Protein AF-A0A918I5N9-F1 (afdb_monomer_lite)

Secondary structure (DSSP, 8-state):
----------S-S-----HHHHHHHHHHHHHHHHTSSTTSTTTTS---THHHHHHHHHHHHHHHHHHHHHHHHHHHT-HHHHHHHHHHHHHH----HHHHHHHHHHHHHTT-HHHHHHHHHHHHHHHHHHHSS---HHHHHHHHHHHSSPPPPP-

pLDDT: mean 83.67, std 17.42, range [30.3, 97.75]

Structure (mmCIF, N/CA/C/O backbone):
data_AF-A0A918I5N9-F1
#
_entry.id   AF-A0A918I5N9-F1
#
loop_
_atom_site.group_PDB
_atom_site.id
_atom_site.type_symbol
_atom_site.label_atom_id
_atom_site.label_alt_id
_atom_site.label_comp_id
_atom_site.label_asym_id
_atom_site.label_entity_id
_atom_site.label_seq_id
_atom_site.pdbx_PDB_ins_code
_atom_site.Cartn_x
_atom_site.Cartn_y
_atom_site.Cartn_z
_atom_site.occupancy
_atom_site.B_iso_or_equiv
_atom_site.auth_seq_id
_atom_site.auth_comp_id
_atom_site.auth_asym_id
_atom_site.auth_atom_id
_atom_site.pdbx_PDB_model_num
ATOM 1 N N . MET A 1 1 ? -27.232 -21.110 -21.507 1.00 33.31 1 MET A N 1
ATOM 2 C CA . MET A 1 1 ? -26.317 -20.678 -22.581 1.00 33.31 1 MET A CA 1
ATOM 3 C C . MET A 1 1 ? -26.062 -19.185 -22.428 1.00 33.31 1 MET A C 1
ATOM 5 O O . MET A 1 1 ? -26.984 -18.405 -22.578 1.00 33.31 1 MET A O 1
ATOM 9 N N . THR A 1 2 ? -24.836 -18.855 -22.021 1.00 35.66 2 THR A N 1
ATOM 10 C CA . THR A 1 2 ? -24.017 -17.729 -22.508 1.00 35.66 2 THR A CA 1
ATOM 11 C C . THR A 1 2 ? -24.595 -16.297 -22.486 1.00 35.66 2 THR A C 1
ATOM 13 O O . THR A 1 2 ? -25.241 -15.856 -23.422 1.00 35.66 2 THR A O 1
ATOM 16 N N . THR A 1 3 ? -24.210 -15.577 -21.423 1.00 38.62 3 THR A N 1
ATOM 17 C CA . THR A 1 3 ? -23.481 -14.285 -21.441 1.00 38.62 3 THR A CA 1
ATOM 18 C C . THR A 1 3 ? -24.145 -13.003 -21.971 1.00 38.62 3 THR A C 1
ATOM 20 O O . THR A 1 3 ? -24.319 -12.814 -23.164 1.00 38.62 3 THR A O 1
ATOM 23 N N . CYS A 1 4 ? -24.291 -12.037 -21.056 1.00 30.30 4 CYS A N 1
ATOM 24 C CA . CYS A 1 4 ? -23.958 -10.613 -21.232 1.00 30.30 4 CYS A CA 1
ATOM 25 C C . CYS A 1 4 ? -23.643 -10.089 -19.811 1.00 30.30 4 CYS A C 1
ATOM 27 O O . CYS A 1 4 ? -24.536 -10.016 -18.978 1.00 30.30 4 CYS A O 1
ATOM 29 N N . ALA A 1 5 ? -22.400 -9.974 -19.334 1.00 45.38 5 ALA A N 1
ATOM 30 C CA . ALA A 1 5 ? -21.314 -9.101 -19.785 1.00 45.38 5 ALA A CA 1
ATOM 31 C C . ALA A 1 5 ? -21.732 -7.627 -19.931 1.00 45.38 5 ALA A C 1
ATOM 33 O O . ALA A 1 5 ? -21.735 -7.074 -21.020 1.00 45.38 5 ALA A O 1
ATOM 34 N N . SER A 1 6 ? -21.995 -6.971 -18.800 1.00 37.34 6 SER A N 1
ATOM 35 C CA . SER A 1 6 ? -21.653 -5.556 -18.617 1.00 3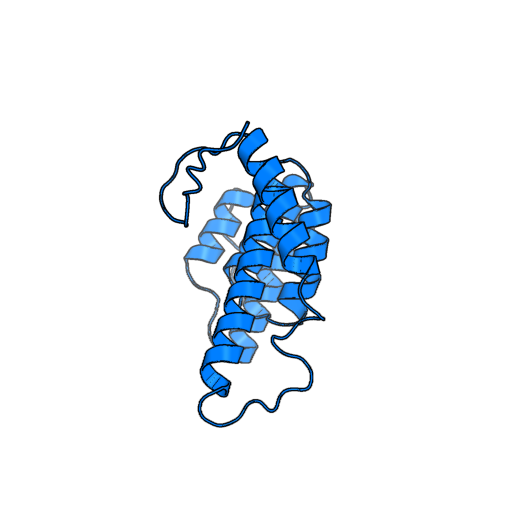7.34 6 SER A CA 1
ATOM 36 C C . SER A 1 6 ? -20.706 -5.431 -17.424 1.00 37.34 6 SER A C 1
ATOM 38 O O . SER A 1 6 ? -21.067 -5.139 -16.286 1.00 37.34 6 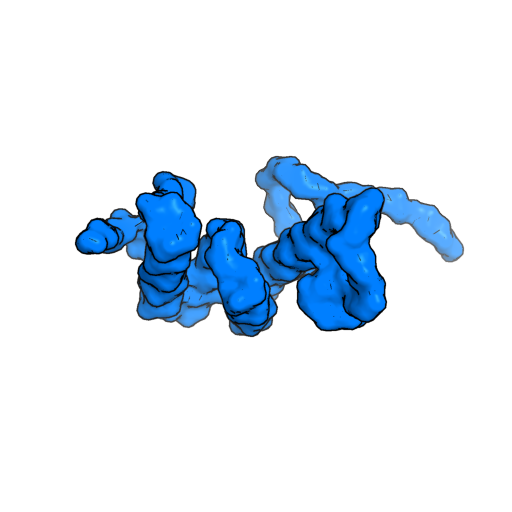SER A O 1
ATOM 40 N N . ALA A 1 7 ? -19.441 -5.729 -17.714 1.00 48.62 7 ALA A N 1
ATOM 41 C CA . ALA A 1 7 ? -18.318 -5.270 -16.924 1.00 48.62 7 ALA A CA 1
ATOM 42 C C . ALA A 1 7 ? -18.177 -3.766 -17.156 1.00 48.62 7 ALA A C 1
ATOM 44 O O . ALA A 1 7 ? -17.816 -3.350 -18.251 1.00 48.62 7 ALA A O 1
ATOM 45 N N . THR A 1 8 ? -18.458 -2.949 -16.146 1.00 40.78 8 THR A N 1
ATOM 46 C CA . THR A 1 8 ? -17.908 -1.595 -16.033 1.00 40.78 8 THR A CA 1
ATOM 47 C C . THR A 1 8 ? -18.019 -1.154 -14.581 1.00 40.78 8 THR A C 1
ATOM 49 O O . THR A 1 8 ? -19.119 -0.998 -14.064 1.00 40.78 8 THR A O 1
ATOM 52 N N . CYS A 1 9 ? -16.879 -0.910 -13.945 1.00 38.47 9 CYS A N 1
ATOM 53 C CA . CYS A 1 9 ? -16.647 0.341 -13.226 1.00 38.47 9 CYS A CA 1
ATOM 54 C C . CYS A 1 9 ? -15.128 0.521 -13.085 1.00 38.47 9 CYS A C 1
ATOM 56 O O . CYS A 1 9 ? -14.551 0.076 -12.093 1.00 38.47 9 CYS A O 1
ATOM 58 N N . PRO A 1 10 ? -14.467 1.141 -14.081 1.00 47.97 10 PRO A N 1
ATOM 59 C CA . PRO A 1 10 ? -13.202 1.811 -13.841 1.00 47.97 10 PRO A CA 1
ATOM 60 C C . PRO A 1 10 ? -13.473 3.014 -12.924 1.00 47.97 10 PRO A C 1
ATOM 62 O O . PRO A 1 10 ? -14.589 3.535 -12.868 1.00 47.97 10 PRO A O 1
ATOM 65 N N . GLY A 1 11 ? -12.468 3.387 -12.139 1.00 45.97 11 GLY A N 1
ATOM 66 C CA . GLY A 1 11 ? -12.616 4.256 -10.978 1.00 45.97 11 GLY A CA 1
ATOM 67 C C . GLY A 1 11 ? -13.232 5.645 -11.204 1.00 45.97 11 GLY A C 1
ATOM 68 O O . GLY A 1 11 ? -13.306 6.173 -12.309 1.00 45.97 11 GLY A O 1
ATOM 69 N N . ARG A 1 12 ? -13.540 6.252 -10.047 1.00 46.72 12 ARG A N 1
ATOM 70 C CA . ARG A 1 12 ? -14.046 7.610 -9.757 1.00 46.72 12 ARG A CA 1
ATOM 71 C C . ARG A 1 12 ? -15.571 7.755 -9.734 1.00 46.72 12 ARG A C 1
ATOM 73 O O . ARG A 1 12 ? -16.263 7.630 -10.735 1.00 46.72 12 ARG A O 1
ATOM 80 N N . GLY A 1 13 ? -16.064 8.105 -8.544 1.00 32.50 13 GLY A N 1
ATOM 81 C CA . GLY A 1 13 ? -17.435 8.557 -8.308 1.00 32.50 13 GLY A CA 1
ATOM 82 C C . GLY A 1 13 ? -18.227 7.651 -7.370 1.00 32.50 13 GLY A C 1
ATOM 83 O O . GLY A 1 13 ? -19.016 6.840 -7.836 1.00 32.50 13 GLY A O 1
ATOM 84 N N . GLY A 1 14 ? -17.995 7.812 -6.062 1.00 39.53 14 GLY A N 1
ATOM 85 C CA . GLY A 1 14 ? -18.920 7.662 -4.922 1.00 39.53 14 GLY A CA 1
ATOM 86 C C . GLY A 1 14 ? -20.182 6.789 -4.992 1.00 39.53 14 GLY A C 1
ATOM 87 O O . GLY A 1 14 ? -21.156 7.120 -4.321 1.00 39.53 14 GLY A O 1
ATOM 88 N N . ARG A 1 15 ? -20.220 5.685 -5.738 1.00 43.25 15 ARG A N 1
ATOM 89 C CA . ARG A 1 15 ? -21.277 4.681 -5.593 1.00 43.25 15 ARG A CA 1
ATOM 90 C C . ARG A 1 15 ? -20.863 3.727 -4.483 1.00 43.25 15 ARG A C 1
ATOM 92 O O . ARG A 1 15 ? -19.774 3.159 -4.521 1.00 43.25 15 ARG A O 1
ATOM 99 N N . ARG A 1 16 ? -21.716 3.586 -3.464 1.00 48.34 16 ARG A N 1
ATOM 100 C CA . ARG A 1 16 ? -21.547 2.578 -2.410 1.00 48.34 16 ARG A CA 1
ATOM 101 C C . ARG A 1 16 ? -21.628 1.211 -3.088 1.00 48.34 16 ARG A C 1
ATOM 103 O O . ARG A 1 16 ? -22.724 0.740 -3.369 1.00 48.34 16 ARG A O 1
ATOM 110 N N . CYS A 1 17 ? -20.481 0.624 -3.417 1.00 57.62 17 CYS A N 1
ATOM 111 C CA . CYS A 1 17 ? -20.425 -0.752 -3.895 1.00 57.62 17 CYS A CA 1
ATOM 112 C C . CYS A 1 17 ? -21.047 -1.658 -2.832 1.00 57.62 17 CYS A C 1
ATOM 114 O O . CYS A 1 17 ? -20.789 -1.481 -1.636 1.00 57.62 17 CYS A O 1
ATOM 116 N N . SER A 1 18 ? -21.876 -2.609 -3.258 1.00 76.56 18 SER A N 1
ATOM 117 C CA . SER A 1 18 ? -22.424 -3.599 -2.338 1.00 76.56 18 SER A CA 1
ATOM 118 C C . SER A 1 18 ? -21.296 -4.496 -1.813 1.00 76.56 18 SER A C 1
ATOM 120 O O . SER A 1 18 ? -20.240 -4.620 -2.440 1.00 76.56 18 SER A O 1
ATOM 122 N N . ARG A 1 19 ? -21.498 -5.157 -0.666 1.00 80.88 19 ARG A N 1
ATOM 123 C CA . ARG A 1 19 ? -20.518 -6.132 -0.151 1.00 80.88 19 ARG A CA 1
ATOM 124 C C . ARG A 1 19 ? -20.210 -7.221 -1.188 1.00 80.88 19 ARG A C 1
ATOM 126 O O . ARG A 1 19 ? -19.050 -7.572 -1.353 1.00 80.88 19 ARG A O 1
ATOM 133 N N . GLY A 1 20 ? -21.218 -7.657 -1.948 1.00 82.44 20 GLY A N 1
ATOM 134 C CA . GLY A 1 20 ? -21.046 -8.633 -3.027 1.00 82.44 20 GLY A CA 1
ATOM 135 C C . GLY A 1 20 ? -20.149 -8.141 -4.168 1.00 82.44 20 GLY A C 1
ATOM 136 O O . GLY A 1 20 ? -19.375 -8.924 -4.721 1.00 82.44 20 GLY A O 1
ATOM 137 N N . ASP A 1 21 ? -20.183 -6.843 -4.485 1.00 87.81 21 ASP A N 1
ATOM 138 C CA . ASP A 1 21 ? -19.263 -6.249 -5.463 1.00 87.81 21 ASP A CA 1
ATOM 139 C C . ASP A 1 21 ? -17.831 -6.213 -4.927 1.00 87.81 21 ASP A C 1
ATOM 141 O O . ASP A 1 21 ? -16.887 -6.481 -5.669 1.00 87.81 21 ASP A O 1
ATOM 145 N N . ALA A 1 22 ? -17.666 -5.924 -3.633 1.00 86.56 22 ALA A N 1
ATOM 146 C CA . ALA A 1 22 ? -16.362 -5.937 -2.981 1.00 86.56 22 ALA A CA 1
ATOM 147 C C . ALA A 1 22 ? -15.777 -7.358 -2.908 1.00 86.56 22 ALA A C 1
ATOM 149 O O . ALA A 1 22 ? -14.625 -7.541 -3.285 1.00 86.56 22 ALA A O 1
ATOM 150 N N . ASP A 1 23 ? -16.575 -8.371 -2.555 1.00 90.06 23 ASP A N 1
ATOM 151 C CA . ASP A 1 23 ? -16.152 -9.781 -2.568 1.00 90.06 23 ASP A CA 1
ATOM 152 C C . ASP A 1 23 ? -15.725 -10.223 -3.975 1.00 90.06 23 ASP A C 1
ATOM 154 O O . ASP A 1 23 ? -14.707 -10.897 -4.170 1.00 90.06 23 ASP A O 1
ATOM 158 N N . ARG A 1 24 ? -16.493 -9.822 -4.996 1.00 92.31 24 ARG A N 1
ATOM 159 C CA . ARG A 1 24 ? -16.143 -10.091 -6.393 1.00 92.31 24 ARG A CA 1
ATOM 160 C C . ARG A 1 24 ? -14.842 -9.395 -6.785 1.00 92.31 24 ARG A C 1
ATOM 162 O O . ARG A 1 24 ? -14.007 -10.040 -7.418 1.00 92.31 24 ARG A O 1
ATOM 169 N N . ALA A 1 25 ? -14.666 -8.129 -6.412 1.00 91.56 25 ALA A N 1
ATOM 170 C CA . ALA A 1 25 ? -13.445 -7.378 -6.678 1.00 91.56 25 ALA A CA 1
ATOM 171 C C . ALA A 1 25 ? -12.231 -8.035 -6.010 1.00 91.56 25 ALA A C 1
ATOM 173 O O . ALA A 1 25 ? -11.242 -8.281 -6.692 1.00 91.56 25 ALA A O 1
ATOM 174 N N . THR A 1 26 ? -12.331 -8.417 -4.732 1.00 94.19 26 THR A N 1
ATOM 175 C CA . THR A 1 26 ? -11.262 -9.120 -4.007 1.00 94.19 26 THR A CA 1
ATOM 176 C C . THR A 1 26 ? -10.834 -10.388 -4.740 1.00 94.19 26 THR A C 1
ATOM 178 O O . THR A 1 26 ? -9.644 -10.580 -4.973 1.00 94.19 26 THR A O 1
ATOM 181 N N . ARG A 1 27 ? -11.784 -11.232 -5.170 1.00 94.81 27 ARG A N 1
ATOM 182 C CA . ARG A 1 27 ? -11.457 -12.463 -5.912 1.00 94.81 27 ARG A CA 1
ATOM 183 C C . ARG A 1 27 ? -10.792 -12.185 -7.256 1.00 94.81 27 ARG A C 1
ATOM 185 O O . ARG A 1 27 ? -9.804 -12.833 -7.580 1.00 94.81 27 ARG A O 1
ATOM 192 N N . LEU A 1 28 ? -11.333 -11.251 -8.041 1.00 96.12 28 LEU A N 1
ATOM 193 C CA . LEU A 1 28 ? -10.804 -10.943 -9.372 1.00 96.12 28 LEU A CA 1
ATOM 194 C C . LEU A 1 28 ? -9.413 -10.311 -9.300 1.00 96.12 28 LEU A C 1
ATOM 196 O O . LEU A 1 28 ? -8.541 -10.699 -10.068 1.00 96.12 28 LEU A O 1
ATOM 200 N N . LEU A 1 29 ? -9.198 -9.381 -8.370 1.00 94.56 29 LEU A N 1
ATOM 201 C CA . LEU A 1 29 ? -7.908 -8.719 -8.182 1.00 94.56 29 LEU A CA 1
ATOM 202 C C . LEU A 1 29 ? -6.856 -9.691 -7.646 1.00 94.56 29 LEU A C 1
ATOM 204 O O . LEU A 1 29 ? -5.748 -9.723 -8.170 1.00 94.56 29 LEU A O 1
ATOM 208 N N . ALA A 1 30 ? -7.209 -10.538 -6.673 1.00 94.50 30 ALA A N 1
ATOM 209 C CA . ALA A 1 30 ? -6.308 -11.581 -6.190 1.00 94.50 30 ALA A CA 1
ATOM 210 C C . ALA A 1 30 ? -5.934 -12.563 -7.312 1.00 94.50 30 ALA A C 1
ATOM 212 O O . ALA A 1 30 ? -4.758 -12.862 -7.497 1.00 94.50 30 ALA A O 1
ATOM 213 N N . ALA A 1 31 ? -6.908 -13.014 -8.110 1.00 95.50 31 ALA A N 1
ATOM 214 C CA . ALA A 1 31 ? -6.647 -13.886 -9.254 1.00 95.50 31 ALA A CA 1
ATOM 215 C C . ALA A 1 31 ? -5.773 -13.206 -10.319 1.00 95.50 31 ALA A C 1
ATOM 217 O O . ALA A 1 31 ? -4.858 -13.832 -10.841 1.00 95.50 31 ALA A O 1
ATOM 218 N N . ALA A 1 32 ? -6.020 -11.928 -10.618 1.00 94.31 32 ALA A N 1
ATOM 219 C CA . ALA A 1 32 ? -5.218 -11.169 -11.570 1.00 94.31 32 ALA A CA 1
ATOM 220 C C . ALA A 1 32 ? -3.771 -11.008 -11.091 1.00 94.31 32 ALA A C 1
ATOM 222 O O . ALA A 1 32 ? -2.855 -11.178 -11.887 1.00 94.31 32 ALA A O 1
ATOM 223 N N . LEU A 1 33 ? -3.555 -10.730 -9.802 1.00 94.12 33 LEU A N 1
ATOM 224 C CA . LEU A 1 33 ? -2.218 -10.592 -9.219 1.00 94.12 33 LEU A CA 1
ATOM 225 C C . LEU A 1 33 ? -1.448 -11.918 -9.178 1.00 94.12 33 LEU A C 1
ATOM 227 O O . LEU A 1 33 ? -0.230 -11.899 -9.300 1.00 94.12 33 LEU A O 1
ATOM 231 N N . LEU A 1 34 ? -2.133 -13.064 -9.093 1.00 93.69 34 LEU A N 1
ATOM 232 C CA . LEU A 1 34 ? -1.501 -14.386 -9.213 1.00 93.69 34 LEU A CA 1
ATOM 233 C C . LEU A 1 34 ? -0.975 -14.695 -10.625 1.00 93.69 34 LEU A C 1
ATOM 235 O O . LEU A 1 34 ? -0.166 -15.604 -10.773 1.00 93.69 34 LEU A O 1
ATOM 239 N N . LEU A 1 35 ? -1.414 -13.965 -11.659 1.00 92.19 35 LEU A N 1
ATOM 240 C CA . LEU A 1 35 ? -0.869 -14.106 -13.018 1.00 92.19 35 LEU A CA 1
ATOM 241 C C . LEU A 1 35 ? 0.510 -13.452 -13.173 1.00 92.19 35 LEU A C 1
ATOM 243 O O . LEU A 1 35 ? 1.159 -13.628 -14.203 1.00 92.19 35 LEU A O 1
ATOM 247 N N . TRP A 1 36 ? 0.937 -12.666 -12.185 1.00 91.31 36 TRP A N 1
ATOM 248 C CA . TRP A 1 36 ? 2.226 -11.995 -12.205 1.00 91.31 36 TRP A CA 1
ATOM 249 C C . TRP A 1 36 ? 3.302 -12.894 -11.620 1.00 91.31 36 TRP A C 1
ATOM 251 O O . TRP A 1 36 ? 3.173 -13.396 -10.505 1.00 91.31 36 TRP A O 1
ATOM 261 N N . ASP A 1 37 ? 4.400 -13.024 -12.354 1.00 82.62 37 ASP A N 1
ATOM 262 C CA . ASP A 1 37 ? 5.615 -13.639 -11.842 1.00 82.62 37 ASP A CA 1
ATOM 263 C C . ASP A 1 37 ? 6.422 -12.578 -11.076 1.00 82.62 37 ASP A C 1
ATOM 265 O O . ASP A 1 37 ? 7.188 -11.803 -11.648 1.00 82.62 37 ASP A O 1
ATOM 269 N N . GLY A 1 38 ? 6.155 -12.460 -9.774 1.00 82.88 38 GLY A N 1
ATOM 270 C CA . GLY A 1 38 ? 6.826 -11.519 -8.875 1.00 82.88 38 GLY A CA 1
ATOM 271 C C . GLY A 1 38 ? 6.308 -10.072 -8.913 1.00 82.88 38 GLY A C 1
ATOM 272 O O . GLY A 1 38 ? 5.138 -9.789 -9.194 1.00 82.88 38 GLY A O 1
ATOM 273 N N . ASP A 1 39 ? 7.194 -9.138 -8.554 1.00 82.50 39 ASP A N 1
ATOM 274 C CA . ASP A 1 39 ? 6.856 -7.724 -8.321 1.00 82.50 39 ASP A CA 1
ATOM 275 C C . ASP A 1 39 ? 7.037 -6.817 -9.545 1.00 82.50 39 ASP A C 1
ATOM 277 O O . ASP A 1 39 ? 6.766 -5.618 -9.468 1.00 82.50 39 ASP A O 1
ATOM 281 N N . ARG A 1 40 ? 7.489 -7.368 -10.678 1.00 88.00 40 ARG A N 1
ATOM 282 C CA . ARG A 1 40 ? 7.808 -6.604 -11.891 1.00 88.00 40 ARG A CA 1
ATOM 283 C C . ARG A 1 40 ? 7.261 -7.278 -13.142 1.00 88.00 40 ARG A C 1
ATOM 285 O O . ARG A 1 40 ? 7.317 -8.492 -13.288 1.00 88.00 40 ARG A O 1
ATOM 292 N N . ALA A 1 41 ? 6.802 -6.470 -14.087 1.00 88.12 41 ALA A N 1
ATOM 293 C CA . ALA A 1 41 ? 6.382 -6.906 -15.406 1.00 88.12 41 ALA A CA 1
ATOM 294 C C . ALA A 1 41 ? 7.552 -7.535 -16.169 1.00 88.12 41 ALA A C 1
ATOM 296 O O . ALA A 1 41 ? 8.660 -6.980 -16.179 1.00 88.12 41 ALA A O 1
ATOM 297 N N . ALA A 1 42 ? 7.255 -8.649 -16.845 1.00 87.69 42 ALA A N 1
ATOM 298 C CA . ALA A 1 42 ? 8.152 -9.364 -17.747 1.00 87.69 42 ALA A CA 1
ATOM 299 C C . ALA A 1 42 ? 9.546 -9.613 -17.137 1.00 87.69 42 ALA A C 1
ATOM 301 O O . ALA A 1 42 ? 10.563 -9.132 -17.644 1.00 87.69 42 ALA A O 1
ATOM 302 N N . VAL A 1 43 ? 9.591 -10.344 -16.017 1.00 87.88 43 VAL A N 1
ATOM 303 C CA . VAL A 1 43 ? 10.852 -10.742 -15.373 1.00 87.88 43 VAL A CA 1
ATOM 304 C C . VAL A 1 43 ? 11.761 -11.441 -16.390 1.00 87.88 43 VAL A C 1
ATOM 306 O O . VAL A 1 43 ? 11.326 -12.299 -17.152 1.00 87.88 43 VAL A O 1
ATOM 309 N N . GLY A 1 44 ? 13.030 -11.027 -16.435 1.00 87.56 44 GLY A N 1
ATOM 310 C CA . GLY A 1 44 ? 14.016 -11.527 -17.400 1.00 87.56 44 GLY A CA 1
ATOM 311 C C . GLY A 1 44 ? 14.054 -10.781 -18.740 1.00 87.56 44 GLY A C 1
ATOM 312 O O . GLY A 1 44 ? 14.980 -11.002 -19.518 1.00 87.56 44 GLY A O 1
ATOM 313 N N . VAL A 1 45 ? 13.122 -9.859 -19.009 1.00 90.00 45 VAL A N 1
ATOM 314 C CA . VAL A 1 45 ? 13.150 -9.025 -20.222 1.00 90.00 45 VAL A CA 1
ATOM 315 C C . VAL A 1 45 ? 13.952 -7.736 -19.978 1.00 90.00 45 VAL A C 1
ATOM 317 O O . VAL A 1 45 ? 13.660 -7.003 -19.026 1.00 90.00 45 VAL A O 1
ATOM 320 N N . PRO A 1 46 ? 14.944 -7.403 -20.832 1.00 91.75 46 PRO A N 1
ATOM 321 C CA . PRO A 1 46 ? 15.690 -6.152 -20.724 1.00 91.75 46 PRO A CA 1
ATOM 322 C C . PRO A 1 46 ? 14.789 -4.914 -20.820 1.00 91.75 46 PRO A C 1
ATOM 324 O O . PRO A 1 46 ? 14.019 -4.743 -21.765 1.00 91.75 46 PRO A O 1
ATOM 327 N N . ARG A 1 47 ? 14.926 -4.004 -19.853 1.00 93.12 47 ARG A N 1
ATOM 328 C CA . ARG A 1 47 ? 14.143 -2.761 -19.758 1.00 93.12 47 ARG A CA 1
ATOM 329 C C . ARG A 1 47 ? 14.845 -1.613 -20.472 1.00 93.12 47 ARG A C 1
ATOM 331 O O . ARG A 1 47 ? 15.359 -0.698 -19.839 1.00 93.12 47 ARG A O 1
ATOM 338 N N . VAL A 1 48 ? 14.892 -1.686 -21.797 1.00 93.50 48 VAL A N 1
ATOM 339 C CA . VAL A 1 48 ? 15.577 -0.697 -22.642 1.00 93.50 48 VAL A CA 1
ATOM 340 C C . VAL A 1 48 ? 14.719 -0.290 -23.837 1.00 93.50 48 VAL A C 1
ATOM 342 O O . VAL A 1 48 ? 13.818 -1.019 -24.257 1.00 93.50 48 VAL A O 1
ATOM 345 N N . GLY A 1 49 ? 15.008 0.888 -24.393 1.00 94.69 49 GLY A N 1
ATOM 346 C CA . GLY A 1 49 ? 14.359 1.375 -25.608 1.00 94.69 49 GLY A CA 1
ATOM 347 C C . GLY A 1 49 ? 12.829 1.477 -25.472 1.00 94.69 49 GLY A C 1
ATOM 348 O O . GLY A 1 49 ? 12.340 1.888 -24.416 1.00 94.69 49 GLY A O 1
ATOM 349 N N . PRO A 1 50 ? 12.057 1.091 -26.507 1.00 91.81 50 PRO A N 1
ATOM 350 C CA . PRO A 1 50 ? 10.595 1.218 -26.512 1.00 91.81 50 PRO A CA 1
ATOM 351 C C . PRO A 1 50 ? 9.877 0.460 -25.383 1.00 91.81 50 PRO A C 1
ATOM 353 O O . PRO A 1 50 ? 8.768 0.831 -25.004 1.00 91.81 50 PRO A O 1
ATOM 356 N N . LEU A 1 51 ? 10.497 -0.589 -24.828 1.00 92.75 51 LEU A N 1
ATOM 357 C CA . LEU A 1 51 ? 9.887 -1.416 -23.784 1.00 92.75 51 LEU A CA 1
ATOM 358 C C . LEU A 1 51 ? 9.957 -0.786 -22.391 1.00 92.75 51 LEU A C 1
ATOM 360 O O . LEU A 1 51 ? 9.132 -1.121 -21.544 1.00 92.75 51 LEU A O 1
ATOM 364 N N . LEU A 1 52 ? 10.902 0.129 -22.139 1.00 93.56 52 LEU A N 1
ATOM 365 C CA . LEU A 1 52 ? 11.108 0.712 -20.808 1.00 93.56 52 LEU A CA 1
ATOM 366 C C . LEU A 1 52 ? 9.824 1.362 -20.264 1.00 93.56 52 LEU A C 1
ATOM 368 O O . LEU A 1 52 ? 9.415 1.073 -19.140 1.00 93.56 52 LEU A O 1
ATOM 372 N N . GLY A 1 53 ? 9.166 2.192 -21.079 1.00 94.25 53 GLY A N 1
ATOM 373 C CA . GLY A 1 53 ? 7.929 2.875 -20.691 1.00 94.25 53 GLY A CA 1
ATOM 374 C C . GLY A 1 53 ? 6.744 1.922 -20.522 1.00 94.25 53 GLY A C 1
ATOM 375 O O . GLY A 1 53 ? 6.016 2.018 -19.538 1.00 94.25 53 GLY A O 1
ATOM 376 N N . ALA A 1 54 ? 6.577 0.964 -21.439 1.00 93.81 54 ALA A N 1
ATOM 377 C CA . ALA A 1 54 ? 5.477 0.000 -21.387 1.00 93.81 54 ALA A CA 1
ATOM 378 C C . ALA A 1 54 ? 5.568 -0.919 -20.156 1.00 93.81 54 ALA A C 1
ATOM 380 O O . ALA A 1 54 ? 4.574 -1.130 -19.464 1.00 93.81 54 ALA A O 1
ATOM 381 N N . LEU A 1 55 ? 6.767 -1.420 -19.841 1.00 94.62 55 LEU A N 1
ATOM 382 C CA . LEU A 1 55 ? 6.991 -2.259 -18.662 1.00 94.62 55 LEU A CA 1
ATOM 383 C C . LEU A 1 55 ? 6.852 -1.466 -17.357 1.00 94.62 55 LEU A C 1
ATOM 385 O O . LEU A 1 55 ? 6.310 -1.990 -16.389 1.00 94.62 55 LEU A O 1
ATOM 389 N N . GLY A 1 56 ? 7.284 -0.200 -17.332 1.00 93.69 56 GLY A N 1
ATOM 390 C CA . GLY A 1 56 ? 7.049 0.688 -16.190 1.00 93.69 56 GLY A CA 1
ATOM 391 C C . GLY A 1 56 ? 5.562 0.975 -15.961 1.00 93.69 56 GLY A C 1
ATOM 392 O O . GLY A 1 56 ? 5.097 0.946 -14.827 1.00 93.69 56 GLY A O 1
ATOM 393 N N . HIS A 1 57 ? 4.787 1.180 -17.031 1.00 94.00 57 HIS A N 1
ATOM 394 C CA . HIS A 1 57 ? 3.337 1.347 -16.922 1.00 94.00 57 HIS A CA 1
ATOM 395 C C . HIS A 1 57 ? 2.656 0.098 -16.346 1.00 94.00 57 HIS A C 1
ATOM 397 O O . HIS A 1 57 ? 1.798 0.215 -15.476 1.00 94.00 57 HIS A O 1
ATOM 403 N N . LEU A 1 58 ? 3.068 -1.092 -16.784 1.00 94.75 58 LEU A N 1
ATOM 404 C CA . LEU A 1 58 ? 2.564 -2.349 -16.236 1.00 94.75 58 LEU A CA 1
ATOM 405 C C . LEU A 1 58 ? 2.893 -2.495 -14.740 1.00 94.75 58 LEU A C 1
ATOM 407 O O . LEU A 1 58 ? 2.006 -2.853 -13.966 1.00 94.75 58 LEU A O 1
ATOM 411 N N . ASP A 1 59 ? 4.117 -2.167 -14.314 1.00 94.19 59 ASP A N 1
ATOM 412 C CA . ASP A 1 59 ? 4.479 -2.165 -12.887 1.00 94.19 59 ASP A CA 1
ATOM 413 C C . ASP A 1 59 ? 3.548 -1.242 -12.073 1.00 94.19 59 ASP A C 1
ATOM 415 O O . ASP A 1 59 ? 3.063 -1.620 -11.004 1.00 94.19 59 ASP A O 1
ATOM 419 N N . GLU A 1 60 ? 3.242 -0.050 -12.596 1.00 94.00 60 GLU A N 1
ATOM 420 C CA . GLU A 1 60 ? 2.304 0.889 -11.969 1.00 94.00 60 GLU A CA 1
ATOM 421 C C . GLU A 1 60 ? 0.877 0.339 -11.876 1.00 94.00 60 GLU A C 1
ATOM 423 O O . GLU A 1 60 ? 0.240 0.459 -10.826 1.00 94.00 60 GLU A O 1
ATOM 428 N N . GLU A 1 61 ? 0.371 -0.297 -12.932 1.00 94.88 61 GLU A N 1
ATOM 429 C CA . GLU A 1 61 ? -0.955 -0.926 -12.918 1.00 94.88 61 GLU A CA 1
ATOM 430 C C . GLU A 1 61 ? -1.028 -2.086 -11.918 1.00 94.88 61 GLU A C 1
ATOM 432 O O . GLU A 1 61 ? -2.018 -2.217 -11.196 1.00 94.88 61 GLU A O 1
ATOM 437 N N . ARG A 1 62 ? 0.043 -2.877 -11.781 1.00 95.38 62 ARG A N 1
ATOM 438 C CA . ARG A 1 62 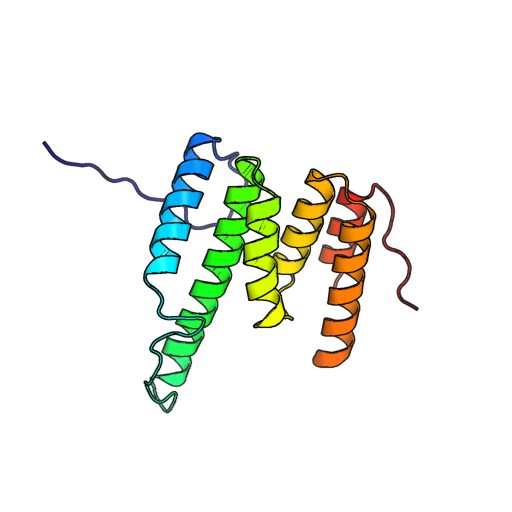? 0.133 -3.908 -10.738 1.00 95.38 62 ARG A CA 1
ATOM 439 C C . ARG A 1 62 ? 0.040 -3.295 -9.343 1.00 95.38 62 ARG A C 1
ATOM 441 O O . ARG A 1 62 ? -0.730 -3.773 -8.514 1.00 95.38 62 ARG A O 1
ATOM 448 N N . MET A 1 63 ? 0.806 -2.238 -9.072 1.00 95.56 63 MET A N 1
ATOM 449 C CA . MET A 1 63 ? 0.777 -1.560 -7.771 1.00 95.56 63 MET A CA 1
ATOM 450 C C . MET A 1 63 ? -0.613 -0.994 -7.456 1.00 95.56 63 MET A C 1
ATOM 452 O O . MET A 1 63 ? -1.105 -1.165 -6.341 1.00 95.56 63 MET A O 1
ATOM 456 N N . ARG A 1 64 ? -1.289 -0.399 -8.448 1.00 95.62 64 ARG A N 1
ATOM 457 C CA . ARG A 1 64 ? -2.686 0.057 -8.317 1.00 95.62 64 ARG A CA 1
ATOM 458 C C . ARG A 1 64 ? -3.641 -1.096 -8.020 1.00 95.62 64 ARG A C 1
ATOM 460 O O . ARG A 1 64 ? -4.496 -0.955 -7.150 1.00 95.62 64 ARG A O 1
ATOM 467 N N . ALA A 1 65 ? -3.471 -2.242 -8.676 1.00 96.00 65 ALA A N 1
ATOM 468 C CA . ALA A 1 65 ? -4.287 -3.426 -8.419 1.00 96.00 65 ALA A CA 1
ATOM 469 C C . ALA A 1 65 ? -4.110 -3.964 -6.986 1.00 96.00 65 ALA A C 1
ATOM 471 O O . ALA A 1 65 ? -5.085 -4.411 -6.383 1.00 96.00 65 ALA A O 1
ATOM 472 N N . VAL A 1 66 ? -2.903 -3.880 -6.409 1.00 96.94 66 VAL A N 1
ATOM 473 C CA . VAL A 1 66 ? -2.665 -4.221 -4.992 1.00 96.94 66 VAL A CA 1
ATOM 474 C C . VAL A 1 66 ? -3.391 -3.246 -4.057 1.00 96.94 66 VAL A C 1
ATOM 476 O O . VAL A 1 66 ? -4.040 -3.677 -3.106 1.00 96.94 66 VAL A O 1
ATOM 479 N N . GLU A 1 67 ? -3.345 -1.940 -4.335 1.00 97.38 67 GLU A N 1
ATOM 480 C CA . GLU A 1 67 ? -4.101 -0.935 -3.568 1.00 97.38 67 GLU A CA 1
ATOM 481 C C . GLU A 1 67 ? -5.620 -1.169 -3.664 1.00 97.38 67 GLU A C 1
ATOM 483 O O . GLU A 1 67 ? -6.328 -1.102 -2.657 1.00 97.38 67 GLU A O 1
ATOM 488 N N . ASP A 1 68 ? -6.128 -1.484 -4.858 1.00 96.56 68 ASP A N 1
ATOM 489 C CA . ASP A 1 68 ? -7.540 -1.803 -5.087 1.00 96.56 68 ASP A CA 1
ATOM 490 C C . ASP A 1 68 ? -7.958 -3.083 -4.349 1.00 96.56 68 ASP A C 1
ATOM 492 O O . ASP A 1 68 ? -9.054 -3.140 -3.779 1.00 96.56 68 ASP A O 1
ATOM 496 N N . LEU A 1 69 ? -7.082 -4.095 -4.313 1.00 97.06 69 LEU A N 1
ATOM 497 C CA . LEU A 1 69 ? -7.311 -5.335 -3.575 1.00 97.06 69 LEU A CA 1
ATOM 498 C C . LEU A 1 69 ? -7.395 -5.055 -2.074 1.00 97.06 69 LEU A C 1
ATOM 500 O O . LEU A 1 69 ? -8.353 -5.489 -1.434 1.00 97.06 69 LEU A O 1
ATOM 504 N N . ALA A 1 70 ? -6.446 -4.292 -1.531 1.00 97.31 70 ALA A N 1
ATOM 505 C CA . ALA A 1 70 ? -6.443 -3.901 -0.126 1.00 97.31 70 ALA A CA 1
ATOM 506 C C . ALA A 1 70 ? -7.706 -3.103 0.238 1.00 97.31 70 ALA A C 1
ATOM 508 O O . ALA A 1 70 ? -8.333 -3.343 1.271 1.00 97.31 70 ALA A O 1
ATOM 509 N N . GLU A 1 71 ? -8.148 -2.189 -0.627 1.00 96.06 71 GLU A N 1
ATOM 510 C CA . GLU A 1 71 ? -9.390 -1.447 -0.411 1.00 96.06 71 GLU A CA 1
ATOM 511 C C . GLU A 1 71 ? -10.628 -2.361 -0.430 1.00 96.06 71 GLU A C 1
ATOM 513 O O . GLU A 1 71 ? -11.517 -2.222 0.417 1.00 96.06 71 GLU A O 1
ATOM 518 N N . ALA A 1 72 ? -10.693 -3.318 -1.359 1.00 95.25 72 ALA A N 1
ATOM 519 C CA . ALA A 1 72 ? -11.768 -4.305 -1.415 1.00 95.25 72 ALA A CA 1
ATOM 520 C C . ALA A 1 72 ? -11.778 -5.208 -0.169 1.00 95.25 72 ALA A C 1
ATOM 522 O O . ALA A 1 72 ? -12.828 -5.359 0.456 1.00 95.25 72 ALA A O 1
ATOM 523 N N . GLN A 1 73 ? -10.612 -5.712 0.252 1.00 96.56 73 GLN A N 1
ATOM 524 C CA . GLN A 1 73 ? -10.425 -6.490 1.483 1.00 96.56 73 GLN A CA 1
ATOM 525 C C . GLN A 1 73 ? -10.912 -5.725 2.716 1.00 96.56 73 GLN A C 1
ATOM 527 O O . GLN A 1 73 ? -11.658 -6.265 3.533 1.00 96.56 73 GLN A O 1
ATOM 532 N N . LEU A 1 74 ? -10.581 -4.434 2.823 1.00 95.25 74 LEU A N 1
ATOM 533 C CA . LEU A 1 74 ? -11.121 -3.597 3.888 1.00 95.25 74 LEU A CA 1
ATOM 534 C C . LEU A 1 74 ? -12.649 -3.580 3.831 1.00 95.25 74 LEU A C 1
ATOM 536 O O . LEU A 1 74 ? -13.288 -3.862 4.840 1.00 95.25 74 LEU A O 1
ATOM 540 N N . ARG A 1 75 ? -13.270 -3.315 2.677 1.00 93.06 75 ARG A N 1
ATOM 541 C CA . ARG A 1 75 ? -14.743 -3.281 2.562 1.00 93.06 75 ARG A CA 1
ATOM 542 C C . ARG A 1 75 ? -15.426 -4.588 2.977 1.00 93.06 75 ARG A C 1
ATOM 544 O O . ARG A 1 75 ? -16.500 -4.510 3.568 1.00 93.06 75 ARG A O 1
ATOM 551 N N . VAL A 1 76 ? -14.818 -5.746 2.725 1.00 94.00 76 VAL A N 1
ATOM 552 C CA . VAL A 1 76 ? -15.400 -7.057 3.080 1.00 94.00 76 VAL A CA 1
ATOM 553 C C . VAL A 1 76 ? -15.135 -7.486 4.528 1.00 94.00 76 VAL A C 1
ATOM 555 O O . VAL A 1 76 ? -15.743 -8.454 4.987 1.00 94.00 76 VAL A O 1
ATOM 558 N N . GLY A 1 77 ? -14.320 -6.723 5.267 1.00 94.88 77 GLY A N 1
ATOM 559 C CA . GLY A 1 77 ? -14.037 -6.949 6.686 1.00 94.88 77 GLY A CA 1
ATOM 560 C C . GLY A 1 77 ? -12.715 -7.664 6.967 1.00 94.88 77 GLY A C 1
ATOM 561 O O . GLY A 1 77 ? -12.556 -8.199 8.056 1.00 94.88 77 GLY A O 1
ATOM 562 N N . GLU A 1 78 ? -11.764 -7.633 6.030 1.00 96.38 78 GLU A N 1
ATOM 563 C CA . GLU A 1 78 ? -10.487 -8.359 6.095 1.00 96.38 78 GLU A CA 1
ATOM 564 C C . GLU A 1 78 ? -9.265 -7.418 6.222 1.00 96.38 78 GLU A C 1
ATOM 566 O O . GLU A 1 78 ? -8.383 -7.399 5.359 1.00 96.38 78 GLU A O 1
ATOM 571 N N . PRO A 1 79 ? -9.156 -6.602 7.292 1.00 96.88 79 PRO A N 1
ATOM 572 C CA . PRO A 1 79 ? -8.074 -5.624 7.431 1.00 96.88 79 PRO A CA 1
ATOM 573 C C . PRO A 1 79 ? -6.682 -6.257 7.571 1.00 96.88 79 PRO A C 1
ATOM 575 O O . PRO A 1 79 ? -5.699 -5.652 7.154 1.00 96.88 79 PRO A O 1
ATOM 578 N N . ARG A 1 80 ? -6.571 -7.480 8.112 1.00 97.31 80 ARG A N 1
ATOM 579 C CA . ARG A 1 80 ? -5.276 -8.180 8.224 1.00 97.31 80 ARG A CA 1
ATOM 580 C C . ARG A 1 80 ? -4.732 -8.622 6.867 1.00 97.31 80 ARG A C 1
ATOM 582 O O . ARG A 1 80 ? -3.526 -8.543 6.650 1.00 97.31 80 ARG A O 1
ATOM 589 N N . ALA A 1 81 ? -5.609 -9.047 5.956 1.00 96.69 81 ALA A N 1
ATOM 590 C CA . ALA A 1 81 ? -5.219 -9.349 4.582 1.00 96.69 81 ALA A CA 1
ATOM 591 C C . ALA A 1 81 ? -4.699 -8.083 3.885 1.00 96.69 81 ALA A C 1
ATOM 593 O O . ALA A 1 81 ? -3.605 -8.108 3.325 1.00 96.69 81 ALA A O 1
ATOM 594 N N . ALA A 1 82 ? -5.407 -6.960 4.059 1.00 97.56 82 ALA A N 1
ATOM 595 C CA . ALA A 1 82 ? -4.982 -5.670 3.521 1.00 97.56 82 ALA A CA 1
ATOM 596 C C . ALA A 1 82 ? -3.608 -5.243 4.057 1.00 97.56 82 ALA A C 1
ATOM 598 O O . ALA A 1 82 ? -2.757 -4.820 3.282 1.00 97.56 82 ALA A O 1
ATOM 599 N N . LEU A 1 83 ? -3.347 -5.392 5.361 1.00 97.75 83 LEU A N 1
ATOM 600 C CA . LEU A 1 83 ? -2.039 -5.062 5.942 1.00 97.75 83 LEU A CA 1
ATOM 601 C C . LEU A 1 83 ? -0.896 -5.900 5.365 1.00 97.75 83 LEU A C 1
ATOM 603 O O . LEU A 1 83 ? 0.183 -5.358 5.121 1.00 97.75 83 LEU A O 1
ATOM 607 N N . ARG A 1 84 ? -1.111 -7.201 5.146 1.00 96.19 84 ARG A N 1
ATOM 608 C CA . ARG A 1 84 ? -0.100 -8.079 4.544 1.00 96.19 84 ARG A CA 1
ATOM 609 C C . ARG A 1 84 ? 0.249 -7.608 3.134 1.00 96.19 84 ARG A C 1
ATOM 611 O O . ARG A 1 84 ? 1.424 -7.402 2.841 1.00 96.19 84 ARG A O 1
ATOM 618 N N . ASP A 1 85 ? -0.763 -7.385 2.303 1.00 95.44 85 ASP A N 1
ATOM 619 C CA . ASP A 1 85 ? -0.569 -7.027 0.898 1.00 95.44 85 ASP A CA 1
ATOM 620 C C . ASP A 1 85 ? 0.050 -5.612 0.774 1.00 95.44 85 ASP A C 1
ATOM 622 O O . ASP A 1 85 ? 0.980 -5.394 -0.005 1.00 95.44 85 ASP A O 1
ATOM 626 N N . LEU A 1 86 ? -0.365 -4.668 1.631 1.00 96.94 86 LEU A N 1
ATOM 627 C CA . LEU A 1 86 ? 0.208 -3.316 1.705 1.00 96.94 86 LEU A CA 1
ATOM 628 C C . LEU A 1 86 ? 1.640 -3.285 2.244 1.00 96.94 86 LEU A C 1
ATOM 630 O O . LEU A 1 86 ? 2.399 -2.391 1.882 1.00 96.94 86 LEU A O 1
ATOM 634 N N . THR A 1 87 ? 2.023 -4.222 3.114 1.00 95.06 87 THR A N 1
ATOM 635 C CA . THR A 1 87 ? 3.399 -4.287 3.629 1.00 95.06 87 THR A CA 1
ATOM 636 C C . THR A 1 87 ? 4.372 -4.604 2.500 1.00 95.06 87 THR A C 1
ATOM 638 O O . THR A 1 87 ? 5.344 -3.876 2.335 1.00 95.06 87 THR A O 1
ATOM 641 N N . GLY A 1 88 ? 4.072 -5.611 1.671 1.00 91.88 88 GLY A N 1
ATOM 642 C CA . GLY A 1 88 ? 4.893 -5.923 0.498 1.00 91.88 88 GLY A CA 1
ATOM 643 C C . GLY A 1 88 ? 4.971 -4.751 -0.485 1.00 91.88 88 GLY A C 1
ATOM 644 O O . GLY A 1 88 ? 6.060 -4.369 -0.909 1.00 91.88 88 GLY A O 1
ATOM 645 N N . LEU A 1 89 ? 3.827 -4.119 -0.776 1.00 95.12 89 LEU A N 1
ATOM 646 C CA . LEU A 1 89 ? 3.767 -2.963 -1.671 1.00 95.12 89 LEU A CA 1
ATOM 647 C C . LEU A 1 89 ? 4.634 -1.795 -1.183 1.00 95.12 89 LEU A C 1
ATOM 649 O O . LEU A 1 89 ? 5.430 -1.271 -1.954 1.00 95.12 89 LEU A O 1
ATOM 653 N N . LEU A 1 90 ? 4.483 -1.381 0.076 1.00 95.06 90 LEU A N 1
ATOM 654 C CA . LEU A 1 90 ? 5.162 -0.197 0.611 1.00 95.06 90 LEU A CA 1
ATOM 655 C C . LEU A 1 90 ? 6.653 -0.433 0.868 1.00 95.06 90 LEU A C 1
ATOM 657 O O . LEU A 1 90 ? 7.423 0.521 0.841 1.00 95.06 90 LEU A O 1
ATOM 661 N N . SER A 1 91 ? 7.079 -1.683 1.069 1.00 92.94 91 SER A N 1
ATOM 662 C CA . SER A 1 91 ? 8.504 -2.027 1.084 1.00 92.94 91 SER A CA 1
ATOM 663 C C . SER A 1 91 ? 9.150 -1.893 -0.299 1.00 92.94 91 SER A C 1
ATOM 665 O O . SER A 1 91 ? 10.301 -1.477 -0.383 1.00 92.94 91 SER A O 1
ATOM 667 N N . ALA A 1 92 ? 8.427 -2.222 -1.375 1.00 90.88 92 ALA A N 1
ATOM 668 C CA . ALA A 1 92 ? 8.937 -2.126 -2.746 1.00 90.88 92 ALA A CA 1
ATOM 669 C C . ALA A 1 92 ? 8.777 -0.721 -3.360 1.00 90.88 92 ALA A C 1
ATOM 671 O O . ALA A 1 92 ? 9.607 -0.288 -4.156 1.00 90.88 92 ALA A O 1
ATOM 672 N N . ALA A 1 93 ? 7.708 -0.013 -2.998 1.00 91.94 93 ALA A N 1
ATOM 673 C CA . ALA A 1 93 ? 7.352 1.302 -3.513 1.00 91.94 93 ALA A CA 1
ATOM 674 C C . ALA A 1 93 ? 6.862 2.195 -2.358 1.00 91.94 93 ALA A C 1
ATOM 676 O O . ALA A 1 93 ? 5.658 2.303 -2.112 1.00 91.94 93 ALA A O 1
ATOM 677 N N . PRO A 1 94 ? 7.778 2.848 -1.626 1.00 92.31 94 PRO A N 1
ATOM 678 C CA . PRO A 1 94 ? 7.427 3.570 -0.406 1.00 92.31 94 PRO A CA 1
ATOM 679 C C . PRO A 1 94 ? 6.761 4.934 -0.682 1.00 92.31 94 PRO A C 1
ATOM 681 O O . PRO A 1 94 ? 6.050 5.457 0.174 1.00 92.31 94 PRO A O 1
ATOM 684 N N . LEU A 1 95 ? 6.883 5.492 -1.894 1.00 91.31 95 LEU A N 1
ATOM 685 C CA . LEU A 1 95 ? 6.253 6.759 -2.310 1.00 91.31 95 LEU A CA 1
ATOM 686 C C . LEU A 1 95 ? 4.812 6.586 -2.821 1.00 91.31 95 LEU A C 1
ATOM 688 O O . LEU A 1 95 ? 4.415 7.158 -3.836 1.00 91.31 95 LEU A O 1
ATOM 692 N N . ARG A 1 96 ? 4.009 5.775 -2.122 1.00 91.12 96 ARG A N 1
ATOM 693 C CA . ARG A 1 96 ? 2.605 5.518 -2.478 1.00 91.12 96 ARG A CA 1
ATOM 694 C C . ARG A 1 96 ? 1.654 5.998 -1.394 1.00 91.12 96 ARG A C 1
ATOM 696 O O . ARG A 1 96 ? 1.255 5.234 -0.518 1.00 91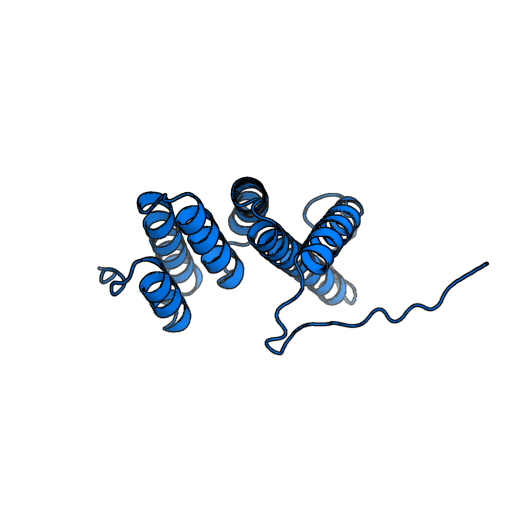.12 96 ARG A O 1
ATOM 703 N N . GLY A 1 97 ? 1.242 7.263 -1.486 1.00 89.25 97 GLY A N 1
ATOM 704 C CA . GLY A 1 97 ? 0.368 7.879 -0.478 1.00 89.25 97 GLY A CA 1
ATOM 705 C C . GLY A 1 97 ? -0.969 7.155 -0.288 1.00 89.25 97 GLY A C 1
ATOM 706 O O . GLY A 1 97 ? -1.447 6.990 0.834 1.00 89.25 97 GLY A O 1
ATOM 707 N N . ARG A 1 98 ? -1.549 6.604 -1.365 1.00 91.44 98 ARG A N 1
ATOM 708 C CA . ARG A 1 98 ? -2.759 5.771 -1.260 1.00 91.44 98 ARG A CA 1
ATOM 709 C C . ARG A 1 98 ? -2.512 4.492 -0.454 1.00 91.44 98 ARG A C 1
ATOM 711 O O . ARG A 1 98 ? -3.356 4.133 0.368 1.00 91.44 98 ARG A O 1
ATOM 718 N N . GLY A 1 99 ? -1.375 3.827 -0.658 1.00 94.12 99 GLY A N 1
ATOM 719 C CA . GLY A 1 99 ? -0.992 2.635 0.100 1.00 94.12 99 GLY A CA 1
ATOM 720 C C . GLY A 1 99 ? -0.885 2.916 1.601 1.00 94.12 99 GLY A C 1
ATOM 721 O O . GLY A 1 99 ? -1.471 2.193 2.410 1.00 94.12 99 GLY A O 1
ATOM 722 N N . TRP A 1 100 ? -0.228 4.013 1.983 1.00 94.00 100 TRP A N 1
ATOM 723 C CA . TRP A 1 100 ? -0.133 4.434 3.385 1.00 94.00 100 TRP A CA 1
ATOM 724 C C . TRP A 1 100 ? -1.491 4.783 4.001 1.00 94.00 100 TRP A C 1
ATOM 726 O O . TRP A 1 100 ? -1.806 4.329 5.105 1.00 94.00 100 TRP A O 1
ATOM 736 N N . ALA A 1 101 ? -2.350 5.501 3.271 1.00 92.19 101 ALA A N 1
ATOM 737 C CA . ALA A 1 101 ? -3.707 5.803 3.721 1.00 92.19 101 ALA A CA 1
ATOM 738 C C . ALA A 1 101 ? -4.547 4.534 3.959 1.00 92.19 101 ALA A C 1
ATOM 740 O O . ALA A 1 101 ? -5.262 4.431 4.960 1.00 92.19 101 ALA A O 1
ATOM 741 N N . LEU A 1 102 ? -4.445 3.535 3.075 1.00 95.25 102 LEU A N 1
ATOM 742 C CA . LEU A 1 102 ? -5.107 2.240 3.258 1.00 95.25 102 LEU A CA 1
ATOM 743 C C . LEU A 1 102 ? -4.538 1.472 4.461 1.00 95.25 102 LEU A C 1
ATOM 745 O O . LEU A 1 102 ? -5.313 0.865 5.202 1.00 95.25 102 LEU A O 1
ATOM 749 N N . ARG A 1 103 ? -3.225 1.556 4.715 1.00 95.94 103 ARG A N 1
ATOM 750 C CA . ARG A 1 103 ? -2.580 0.939 5.887 1.00 95.94 103 ARG A CA 1
ATOM 751 C C . ARG A 1 103 ? -3.091 1.557 7.190 1.00 95.94 103 ARG A C 1
ATOM 753 O O . ARG A 1 103 ? -3.479 0.826 8.100 1.00 95.94 103 ARG A O 1
ATOM 760 N N . M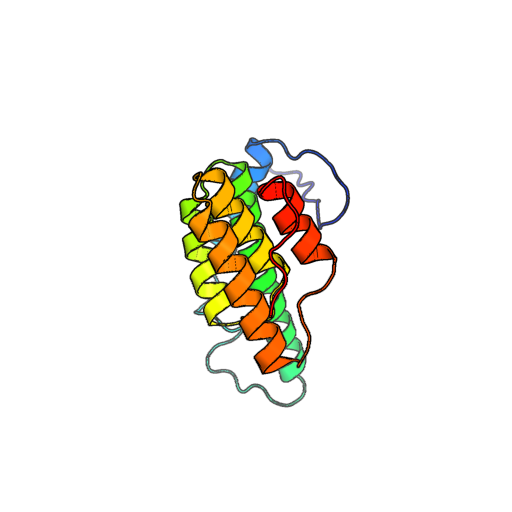ET A 1 104 ? -3.183 2.889 7.258 1.00 94.19 104 MET A N 1
ATOM 761 C CA . MET A 1 104 ? -3.791 3.593 8.395 1.00 94.19 104 MET A CA 1
ATOM 762 C C . MET A 1 104 ? -5.248 3.166 8.612 1.00 94.19 104 MET A C 1
ATOM 764 O O . MET A 1 104 ? -5.640 2.843 9.733 1.00 94.19 104 MET A O 1
ATOM 768 N N . ARG A 1 105 ? -6.052 3.090 7.544 1.00 94.81 105 ARG A N 1
ATOM 769 C CA . ARG A 1 105 ? -7.448 2.620 7.622 1.00 94.81 105 ARG A CA 1
ATOM 770 C C . ARG A 1 105 ? -7.550 1.178 8.123 1.00 94.81 105 ARG A C 1
ATOM 772 O O . ARG A 1 105 ? -8.472 0.866 8.875 1.00 94.81 105 ARG A O 1
ATOM 779 N N . ALA A 1 106 ? -6.625 0.309 7.726 1.00 96.38 106 ALA A N 1
ATOM 780 C CA . ALA A 1 106 ? -6.588 -1.078 8.174 1.00 96.38 106 ALA A CA 1
ATOM 781 C C . ALA A 1 106 ? -6.304 -1.190 9.680 1.00 96.38 106 ALA A C 1
ATOM 783 O O . ALA A 1 106 ? -7.074 -1.842 10.386 1.00 96.38 106 ALA A O 1
ATOM 784 N N . HIS A 1 107 ? -5.283 -0.487 10.185 1.00 95.75 107 HIS A N 1
ATOM 785 C CA . HIS A 1 107 ? -4.999 -0.423 11.625 1.00 95.75 107 HIS A CA 1
ATOM 786 C C . HIS A 1 107 ? -6.156 0.192 12.417 1.00 95.75 107 HIS A C 1
ATOM 788 O O . HIS A 1 107 ? -6.540 -0.329 13.463 1.00 95.75 107 HIS A O 1
ATOM 794 N N . HIS A 1 108 ? -6.782 1.249 11.895 1.00 94.06 108 HIS A N 1
ATOM 795 C CA . HIS A 1 108 ? -7.944 1.856 12.539 1.00 94.06 108 HIS A CA 1
ATOM 796 C C . HIS A 1 108 ? -9.112 0.865 12.683 1.00 94.06 108 HIS A C 1
ATOM 798 O O . HIS A 1 108 ? -9.701 0.768 13.756 1.00 94.06 108 HIS A O 1
ATOM 804 N N . ARG A 1 109 ? -9.410 0.060 11.649 1.00 93.94 109 ARG A N 1
ATOM 805 C CA . ARG A 1 109 ? -10.451 -0.987 11.721 1.00 93.94 109 ARG A CA 1
ATOM 806 C C . ARG A 1 109 ? -10.134 -2.109 12.706 1.00 93.94 109 ARG A C 1
ATOM 808 O O . ARG A 1 109 ? -11.056 -2.754 13.192 1.00 93.94 109 ARG A O 1
ATOM 815 N N . LEU A 1 110 ? -8.855 -2.345 12.983 1.00 95.06 110 LEU A N 1
ATOM 816 C CA . LEU A 1 110 ? -8.404 -3.280 14.013 1.00 95.06 110 LEU A CA 1
ATOM 817 C C . LEU A 1 110 ? -8.430 -2.670 15.427 1.00 95.06 110 LEU A C 1
ATOM 819 O O . LEU A 1 110 ? -8.197 -3.391 16.391 1.00 95.06 110 LEU A O 1
ATOM 823 N N . GLY A 1 111 ? -8.718 -1.370 15.567 1.00 92.19 111 GLY A N 1
ATOM 824 C CA . GLY A 1 111 ? -8.643 -0.652 16.844 1.00 92.19 111 GLY A CA 1
ATOM 825 C C . GLY A 1 111 ? -7.210 -0.316 17.277 1.00 92.19 111 GLY A C 1
ATOM 826 O O . GLY A 1 111 ? -6.974 0.065 18.421 1.00 92.19 111 GLY A O 1
ATOM 827 N N . GLU A 1 112 ? -6.236 -0.437 16.374 1.00 92.88 112 GLU A N 1
ATOM 828 C CA . GLU A 1 112 ? -4.808 -0.294 16.660 1.00 92.88 112 GLU A CA 1
ATOM 829 C C . GLU A 1 112 ? -4.341 1.154 16.446 1.00 92.88 112 GLU A C 1
ATOM 831 O O . GLU A 1 112 ? -3.671 1.484 15.466 1.00 92.88 112 GLU A O 1
ATOM 836 N N . ALA A 1 113 ? -4.662 2.043 17.389 1.00 89.00 113 ALA A N 1
ATOM 837 C CA . ALA A 1 113 ? -4.254 3.455 17.340 1.00 89.00 113 ALA A CA 1
ATOM 838 C C . ALA A 1 113 ? -2.733 3.657 17.155 1.00 89.00 113 ALA A C 1
ATOM 840 O O . ALA A 1 113 ? -2.308 4.595 16.477 1.00 89.00 113 ALA A O 1
ATOM 841 N N . GLY A 1 114 ? -1.917 2.771 17.741 1.00 89.88 114 GLY A N 1
ATOM 842 C CA . GLY A 1 114 ? -0.461 2.774 17.573 1.00 89.88 114 GLY A CA 1
ATOM 843 C C . GLY A 1 114 ? -0.039 2.542 16.121 1.00 89.88 114 GLY A C 1
ATOM 844 O O . GLY A 1 114 ? 0.780 3.298 15.606 1.00 89.88 114 GLY A O 1
ATOM 845 N N . GLY A 1 115 ? -0.673 1.586 15.435 1.00 91.31 115 GLY A N 1
ATOM 846 C CA . GLY A 1 115 ? -0.395 1.286 14.029 1.00 91.31 115 GLY A CA 1
ATOM 847 C C . GLY A 1 115 ? -0.798 2.417 13.078 1.00 91.31 115 GLY A C 1
ATOM 848 O O . GLY A 1 115 ? -0.104 2.676 12.098 1.00 91.31 115 GLY A O 1
ATOM 849 N N . VAL A 1 116 ? -1.871 3.160 13.387 1.00 91.62 116 VAL A N 1
ATOM 850 C CA . VAL A 1 116 ? -2.250 4.367 12.621 1.00 91.62 116 VAL A CA 1
ATOM 851 C C . VAL A 1 116 ? -1.162 5.441 12.719 1.00 91.62 116 VAL A C 1
ATOM 853 O O . VAL A 1 116 ? -0.764 6.023 11.710 1.00 91.62 116 VAL A O 1
ATOM 856 N N . LEU A 1 117 ? -0.662 5.695 13.932 1.00 90.50 117 LEU A N 1
ATOM 857 C CA . LEU A 1 117 ? 0.389 6.685 14.165 1.00 90.50 117 LEU A CA 1
ATOM 858 C C . LEU A 1 117 ? 1.729 6.266 13.552 1.00 90.50 117 LEU A C 1
ATOM 860 O O . LEU A 1 117 ? 2.430 7.110 12.995 1.00 90.50 117 LEU A O 1
ATOM 864 N N . GLU A 1 118 ? 2.088 4.992 13.670 1.00 91.69 118 GLU A N 1
ATOM 865 C CA . GLU A 1 118 ? 3.306 4.448 13.077 1.00 91.69 118 GLU A CA 1
ATOM 866 C C . GLU A 1 118 ? 3.282 4.596 11.556 1.00 91.69 118 GLU A C 1
ATOM 868 O O . GLU A 1 118 ? 4.202 5.189 11.003 1.00 91.69 118 GLU A O 1
ATOM 873 N N . ALA A 1 119 ? 2.194 4.186 10.895 1.00 91.38 119 ALA A N 1
ATOM 874 C CA . ALA A 1 119 ? 2.049 4.333 9.448 1.00 91.38 119 ALA A CA 1
ATOM 875 C C . ALA A 1 119 ? 2.188 5.797 8.989 1.00 91.38 119 ALA A C 1
ATOM 877 O O . ALA A 1 119 ? 2.925 6.068 8.044 1.00 91.38 119 ALA A O 1
ATOM 878 N N . TYR A 1 120 ? 1.556 6.745 9.695 1.00 89.31 120 TYR A N 1
ATOM 879 C CA . TYR A 1 120 ? 1.699 8.177 9.405 1.00 89.31 120 TYR A CA 1
ATOM 880 C C . TYR A 1 120 ? 3.152 8.660 9.542 1.00 89.31 120 TYR A C 1
ATOM 882 O O . TYR A 1 120 ? 3.665 9.379 8.687 1.00 89.31 120 TYR A O 1
ATOM 890 N N . ARG A 1 121 ? 3.844 8.264 10.619 1.00 89.88 121 ARG A N 1
ATOM 891 C CA . ARG A 1 121 ? 5.242 8.657 10.854 1.00 89.88 121 ARG A CA 1
ATOM 892 C C . ARG A 1 121 ? 6.191 8.063 9.818 1.00 89.88 121 ARG A C 1
ATOM 894 O O . ARG A 1 121 ? 7.076 8.777 9.352 1.00 89.88 121 ARG A O 1
ATOM 901 N N . SER A 1 122 ? 6.012 6.791 9.473 1.00 90.88 122 SER A N 1
ATOM 902 C CA . SER A 1 122 ? 6.830 6.103 8.473 1.00 90.88 122 SER A CA 1
ATOM 903 C C . SER A 1 122 ? 6.722 6.773 7.111 1.00 90.88 122 SER A C 1
ATOM 905 O O . SER A 1 122 ? 7.744 7.036 6.484 1.00 90.88 122 SER A O 1
ATOM 907 N N . GLU A 1 123 ? 5.511 7.125 6.680 1.00 89.12 123 GLU A N 1
ATOM 908 C CA . GLU A 1 123 ? 5.327 7.855 5.429 1.00 89.12 123 GLU A CA 1
ATOM 909 C C . GLU A 1 123 ? 6.001 9.228 5.455 1.00 89.12 123 GLU A C 1
ATOM 911 O O . GLU A 1 123 ? 6.738 9.559 4.529 1.00 89.12 123 GLU A O 1
ATOM 916 N N . CYS A 1 124 ? 5.804 10.012 6.522 1.00 87.88 124 CYS A N 1
ATOM 917 C CA . CYS A 1 124 ? 6.474 11.304 6.667 1.00 87.88 124 CYS A CA 1
ATOM 918 C C . CYS A 1 124 ? 7.994 11.176 6.543 1.00 87.88 124 CYS A C 1
ATOM 920 O O . CYS A 1 124 ? 8.615 11.971 5.843 1.00 87.88 124 CYS A O 1
ATOM 922 N N . ALA A 1 125 ? 8.582 10.172 7.196 1.00 89.31 125 ALA A N 1
ATOM 923 C CA . ALA A 1 125 ? 10.017 9.927 7.136 1.00 89.31 125 ALA A CA 1
ATOM 924 C C . ALA A 1 125 ? 10.478 9.577 5.713 1.00 89.31 125 ALA A C 1
ATOM 926 O O . ALA A 1 125 ? 11.466 10.135 5.244 1.00 89.31 125 ALA A O 1
ATOM 927 N N . VAL A 1 126 ? 9.741 8.710 5.010 1.00 90.56 126 VAL A N 1
ATOM 928 C CA . VAL A 1 126 ? 10.033 8.336 3.617 1.00 90.56 126 VAL A CA 1
ATOM 929 C C . VAL A 1 126 ? 9.961 9.549 2.692 1.00 90.56 126 VAL A C 1
ATOM 931 O O . VAL A 1 126 ? 10.899 9.806 1.947 1.00 90.56 126 VAL A O 1
ATOM 934 N N . TYR A 1 127 ? 8.869 10.314 2.724 1.00 88.69 127 TYR A N 1
ATOM 935 C CA . TYR A 1 127 ? 8.696 11.458 1.823 1.00 88.69 127 TYR A CA 1
ATOM 936 C C . TYR A 1 127 ? 9.717 12.558 2.109 1.00 88.69 127 TYR A C 1
ATOM 938 O O . TYR A 1 127 ? 10.241 13.174 1.180 1.00 88.69 127 TYR A O 1
ATOM 946 N N . GLN A 1 128 ? 10.058 12.763 3.382 1.00 88.62 128 GLN A N 1
ATOM 947 C CA . GLN A 1 128 ? 11.102 13.704 3.749 1.00 88.62 128 GLN A CA 1
ATOM 948 C C . GLN A 1 128 ? 12.476 13.241 3.250 1.00 88.62 128 GLN A C 1
ATOM 950 O O . GLN A 1 128 ? 13.246 14.069 2.771 1.00 88.62 128 GLN A O 1
ATOM 955 N N . ALA A 1 129 ? 12.783 11.944 3.340 1.00 89.31 129 ALA A N 1
ATOM 956 C CA . ALA A 1 129 ? 14.059 11.389 2.897 1.00 89.31 129 ALA A CA 1
ATOM 957 C C . ALA A 1 129 ? 14.212 11.394 1.367 1.00 89.31 129 ALA A C 1
ATOM 959 O O . ALA A 1 129 ? 15.257 11.792 0.861 1.00 89.31 129 ALA A O 1
ATOM 960 N N . GLU A 1 130 ? 13.175 10.985 0.636 1.00 87.62 130 GLU A N 1
ATOM 961 C CA . GLU A 1 130 ? 13.239 10.785 -0.819 1.00 87.62 130 GLU A CA 1
ATOM 962 C C . GLU A 1 130 ? 12.940 12.060 -1.617 1.00 87.62 130 GLU A C 1
ATOM 964 O O . GLU A 1 130 ? 13.501 12.281 -2.688 1.00 87.62 130 GLU A O 1
ATOM 969 N N . LEU A 1 131 ? 12.031 12.903 -1.117 1.00 86.62 131 LEU A N 1
ATOM 970 C CA . LEU A 1 131 ? 11.524 14.072 -1.843 1.00 86.62 131 LEU A CA 1
ATOM 971 C C . LEU A 1 131 ? 11.805 15.399 -1.121 1.00 86.62 131 LEU A C 1
ATOM 973 O O . LEU A 1 131 ? 11.566 16.460 -1.695 1.00 86.62 131 LEU A O 1
ATOM 977 N N . GLY A 1 132 ? 12.287 15.370 0.127 1.00 84.31 132 GLY A N 1
ATOM 978 C CA . GLY A 1 132 ? 12.518 16.578 0.927 1.00 84.31 132 GLY A CA 1
ATOM 979 C C . GLY A 1 132 ? 11.237 17.284 1.379 1.00 84.31 132 GLY A C 1
ATOM 980 O O . GLY A 1 132 ? 11.306 18.417 1.857 1.00 84.31 132 GLY A O 1
ATOM 981 N N . ILE A 1 133 ? 10.076 16.639 1.224 1.00 80.75 133 ILE A N 1
ATOM 982 C CA . ILE A 1 133 ? 8.765 17.211 1.542 1.00 80.75 133 ILE A CA 1
ATOM 983 C C . ILE A 1 133 ? 8.095 16.430 2.667 1.00 80.75 133 ILE A C 1
ATOM 985 O O . ILE A 1 133 ? 8.172 15.206 2.738 1.00 80.75 133 ILE A O 1
ATOM 989 N N . THR A 1 134 ? 7.346 17.133 3.508 1.00 69.44 134 THR A N 1
ATOM 990 C CA . THR A 1 134 ? 6.367 16.493 4.391 1.00 69.44 134 THR A CA 1
ATOM 991 C C . THR A 1 134 ? 5.123 16.126 3.567 1.00 69.44 134 THR A C 1
ATOM 993 O O . THR A 1 134 ? 4.692 16.950 2.751 1.00 69.44 134 THR A O 1
ATOM 996 N N . PRO A 1 135 ? 4.532 14.925 3.735 1.00 66.06 135 PRO A N 1
ATOM 997 C CA . PRO A 1 135 ? 3.348 14.512 2.987 1.00 66.06 135 PRO A CA 1
ATOM 998 C C . PRO A 1 135 ? 2.210 15.532 3.138 1.00 66.06 135 PRO A C 1
ATOM 1000 O O . PRO A 1 135 ? 2.016 16.138 4.194 1.00 66.06 135 PRO A O 1
ATOM 1003 N N . GLY A 1 136 ? 1.498 15.760 2.031 1.00 62.47 136 GLY A N 1
ATOM 1004 C CA . GLY A 1 136 ? 0.561 16.870 1.867 1.00 62.47 136 GLY A CA 1
ATOM 1005 C C . GLY A 1 136 ? -0.683 16.813 2.763 1.00 62.47 136 GLY A C 1
ATOM 1006 O O . GLY A 1 136 ? -0.942 15.847 3.483 1.00 62.47 136 GLY A O 1
ATOM 1007 N N . ARG A 1 137 ? -1.497 17.875 2.679 1.00 63.72 137 ARG A N 1
ATOM 1008 C CA . ARG A 1 137 ? -2.720 18.101 3.479 1.00 63.72 137 ARG A CA 1
ATOM 1009 C C . ARG A 1 137 ? -3.657 16.886 3.520 1.00 63.72 137 ARG A C 1
ATOM 1011 O O . ARG A 1 137 ? -4.229 16.600 4.565 1.00 63.72 137 ARG A O 1
ATOM 1018 N N . GLU A 1 138 ? -3.746 16.157 2.413 1.00 63.03 138 GLU A N 1
ATOM 1019 C CA . GLU A 1 138 ? -4.597 14.977 2.211 1.00 63.03 138 GLU A CA 1
ATOM 1020 C C . GLU A 1 138 ? -4.293 13.839 3.203 1.00 63.03 138 GLU A C 1
ATOM 1022 O O . GLU A 1 138 ? -5.206 13.160 3.673 1.00 63.03 138 GLU A O 1
ATOM 1027 N N . LEU A 1 139 ? -3.026 13.657 3.591 1.00 70.06 139 LEU A N 1
ATOM 1028 C CA . LEU A 1 139 ? -2.643 12.623 4.552 1.00 70.06 139 LEU A CA 1
ATOM 1029 C C . LEU A 1 139 ? -2.927 13.043 5.996 1.00 70.06 139 LEU A C 1
ATOM 1031 O O . LEU A 1 139 ? -3.424 12.258 6.806 1.00 70.06 139 LEU A O 1
ATOM 1035 N N . GLY A 1 140 ? -2.641 14.306 6.315 1.00 73.38 140 GLY A N 1
ATOM 1036 C CA . GLY A 1 140 ? -2.999 14.882 7.606 1.00 73.38 140 GLY A CA 1
ATOM 1037 C C . GLY A 1 140 ? -4.513 14.871 7.839 1.00 73.38 140 GLY A C 1
ATOM 1038 O O . GLY A 1 140 ? -4.954 14.637 8.964 1.00 73.38 140 GLY A O 1
ATOM 1039 N N . GLU A 1 141 ? -5.301 15.065 6.779 1.00 75.62 141 GLU A N 1
ATOM 1040 C CA . GLU A 1 141 ? -6.758 14.909 6.779 1.00 75.62 141 GLU A CA 1
ATOM 1041 C C . GLU A 1 141 ? -7.171 13.454 7.031 1.00 75.62 141 GLU A C 1
ATOM 1043 O O . GLU A 1 141 ? -7.996 13.221 7.911 1.00 75.62 141 GLU A O 1
ATOM 1048 N N . ALA A 1 142 ? -6.554 12.472 6.362 1.00 75.00 142 ALA A N 1
ATOM 1049 C CA . ALA A 1 142 ? -6.840 11.053 6.596 1.00 75.00 142 ALA A CA 1
ATOM 1050 C C . ALA A 1 142 ? -6.509 10.613 8.035 1.00 75.00 142 ALA A C 1
ATOM 1052 O O . ALA A 1 142 ? -7.301 9.918 8.672 1.00 75.00 142 ALA A O 1
ATOM 1053 N N . TYR A 1 143 ? -5.369 11.044 8.586 1.00 81.75 143 TYR A N 1
ATOM 1054 C CA . TYR A 1 143 ? -5.050 10.797 9.994 1.00 81.75 143 TYR A CA 1
ATOM 1055 C C . TYR A 1 143 ? -6.089 11.447 10.916 1.00 81.75 143 TYR A C 1
ATOM 1057 O O . TYR A 1 143 ? -6.549 10.818 11.870 1.00 81.75 143 TYR A O 1
ATOM 1065 N N . ALA A 1 144 ? -6.466 12.699 10.641 1.00 82.56 144 ALA A N 1
ATOM 1066 C CA . ALA A 1 144 ? -7.423 13.425 11.466 1.00 82.5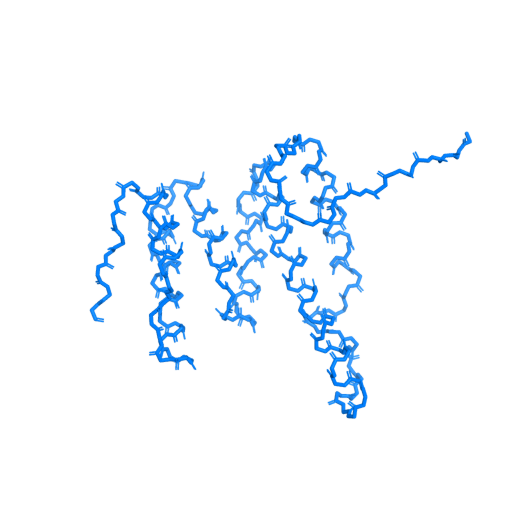6 144 ALA A CA 1
ATOM 1067 C C . ALA A 1 144 ? -8.824 12.807 11.431 1.00 82.56 144 ALA A C 1
ATOM 1069 O O . ALA A 1 144 ? -9.462 12.719 12.480 1.00 82.56 144 ALA A O 1
ATOM 1070 N N . GLU A 1 145 ? -9.262 12.333 10.264 1.00 84.31 145 GLU A N 1
ATOM 1071 C CA . GLU A 1 145 ? -10.505 11.581 10.079 1.00 84.31 145 GLU A CA 1
ATOM 1072 C C . GLU A 1 145 ? -10.513 10.314 10.944 1.00 84.31 145 GLU A C 1
ATOM 1074 O O . GLU A 1 145 ? -11.474 10.063 11.667 1.00 84.31 145 GLU A O 1
ATOM 1079 N N . LEU A 1 146 ? -9.424 9.539 10.921 1.00 83.50 146 LEU A N 1
ATOM 1080 C CA . LEU A 1 146 ? -9.348 8.257 11.627 1.00 83.50 146 LEU A CA 1
ATOM 1081 C C . LEU A 1 146 ? -9.160 8.412 13.138 1.00 83.50 146 LEU A C 1
ATOM 1083 O O . LEU A 1 146 ? -9.704 7.638 13.920 1.00 83.50 146 LEU A O 1
ATOM 1087 N N . MET A 1 147 ? -8.366 9.388 13.570 1.00 83.19 147 MET A N 1
ATOM 1088 C CA . MET A 1 147 ? -8.003 9.545 14.981 1.00 83.19 147 MET A CA 1
ATOM 1089 C C . MET A 1 147 ? -8.873 10.561 15.726 1.00 83.19 147 MET A C 1
ATOM 1091 O O . MET A 1 147 ? -8.699 10.725 16.934 1.00 83.19 147 MET A O 1
ATOM 1095 N N . GLY A 1 148 ? -9.761 11.280 15.030 1.00 79.62 148 GLY A N 1
ATOM 1096 C CA . GLY A 1 148 ? -10.590 12.343 15.607 1.00 79.62 148 GLY A CA 1
ATOM 1097 C C . GLY A 1 148 ? -9.786 13.536 16.140 1.00 79.62 148 GLY A C 1
ATOM 1098 O O . GLY A 1 148 ? -10.289 14.321 16.940 1.00 79.62 148 GLY A O 1
ATOM 1099 N N . ARG A 1 149 ? -8.513 13.664 15.749 1.00 76.19 149 ARG A N 1
ATOM 1100 C CA . ARG A 1 149 ? -7.592 14.707 16.222 1.00 76.19 149 ARG A CA 1
ATOM 1101 C C . ARG A 1 149 ? -6.557 15.034 15.160 1.00 76.19 149 ARG A C 1
ATOM 1103 O O . ARG A 1 149 ? -6.144 14.163 14.404 1.00 76.19 149 ARG A O 1
ATOM 1110 N N . ARG A 1 150 ? -6.082 16.280 15.151 1.00 72.25 150 ARG A N 1
ATOM 1111 C CA . ARG A 1 150 ? -5.040 16.727 14.216 1.00 72.25 150 ARG A CA 1
ATOM 1112 C C . ARG A 1 150 ? -3.788 15.834 14.324 1.00 72.25 150 ARG A C 1
ATOM 1114 O O . ARG A 1 150 ? -3.448 15.428 15.444 1.00 72.25 150 ARG A O 1
ATOM 1121 N N . PRO A 1 151 ? -3.090 15.543 13.208 1.00 68.81 151 PRO A N 1
ATOM 1122 C CA . PRO A 1 151 ? -1.805 14.859 13.263 1.00 68.81 151 PRO A CA 1
ATOM 1123 C C . PRO A 1 151 ? -0.830 15.579 14.198 1.00 68.81 151 PRO A C 1
ATOM 1125 O O . PRO A 1 151 ? -0.852 16.816 14.277 1.00 68.81 151 PRO A O 1
ATOM 1128 N N . PRO A 1 152 ? 0.021 14.828 14.921 1.00 69.06 152 PRO A N 1
ATOM 1129 C CA . PRO A 1 152 ? 1.094 15.435 15.689 1.00 69.06 152 PRO A CA 1
ATOM 1130 C C . PRO A 1 152 ? 1.967 16.259 14.740 1.00 69.06 152 PRO A C 1
ATOM 1132 O O . PRO A 1 152 ? 2.238 15.830 13.617 1.00 69.06 152 PRO A O 1
ATOM 1135 N N . ARG A 1 153 ? 2.389 17.449 15.182 1.00 59.72 153 ARG A N 1
ATOM 1136 C CA . ARG A 1 153 ? 3.361 18.245 14.427 1.00 59.72 153 ARG A CA 1
ATOM 1137 C C . ARG A 1 153 ? 4.616 17.389 14.259 1.00 59.72 153 ARG A C 1
ATOM 1139 O O . ARG A 1 153 ? 5.195 16.972 15.260 1.00 59.72 153 ARG A O 1
ATOM 1146 N N . SER A 1 154 ? 4.971 17.077 13.017 1.00 53.91 154 SER A N 1
ATOM 1147 C CA . SER A 1 154 ? 6.293 16.553 12.693 1.00 53.91 154 SER A CA 1
ATOM 1148 C C . SER A 1 154 ? 7.304 17.618 13.117 1.00 53.91 154 SER A C 1
ATOM 1150 O O . SER A 1 154 ? 7.152 18.778 12.728 1.00 53.91 154 SER A O 1
ATOM 1152 N N . ALA A 1 155 ? 8.218 17.241 14.012 1.00 43.12 155 ALA A N 1
ATOM 1153 C CA . ALA A 1 155 ? 9.329 18.083 14.442 1.00 43.12 155 ALA A CA 1
ATOM 1154 C C . ALA A 1 155 ? 10.373 18.197 13.329 1.00 43.12 155 ALA A C 1
ATOM 1156 O O . ALA A 1 155 ? 10.502 17.209 12.569 1.00 43.12 155 ALA A O 1
#

Organism: NCBI:txid66887

InterPro domains:
  IPR005158 Bacterial transcriptional activator domain [PF03704] (13-146)
  IPR005158 Bacterial transcriptional activator domain [SM01043] (12-147)
  IPR011990 Tetratricopeptide-like helical domain superfamily [G3DSA:1.25.40.10] (9-155)
  IPR011990 Tetratricopeptide-like helical domain superfamily [SSF48452] (13-152)
  IPR051677 AfsR/DnrI/RedD regulatory protein [PTHR35807] (12-150)

Sequence (155 aa):
MTTCASATCPGRGGRRCSRGDADRATRLLAAALLLWDGDRAAVGVPRVGPLLGALGHLDEERMRAVEDLAEAQLRVGEPRAALRDLTGLLSAAPLRGRGWALRMRAHHRLGEAGGVLEAYRSECAVYQAELGITPGRELGEAYAELMGRRPPRSA

Foldseek 3Di:
DDDDDDDDDDDDDDDPDDLVNLVVLLVVLVVVLVVDPPQFPPPPDDLDDPNVVVRVVVSVVNLVSLLSNLVSCVSNPNLVVSLVSLVVSCVVPVQDLSSLLSQLSSCLSVVNLVSNLVSQVSSQVVCCVPPVDGDDPVSQVSSCVSVVDGRDPDD

Radius of gyration: 17.44 Å; chains: 1; bounding box: 42×39×44 Å